Protein AF-A0A5K0XY07-F1 (afdb_monomer_lite)

Foldseek 3Di:
DPDDDDPVVVVVVLVVVVVDCPDFDWDWDADPVQRKIFIAGPSRHTQWIAHPNDIDGPVRDDPVRD

Organism: NCBI:txid210225

InterPro domains:
  IPR046830 Calmodulin bi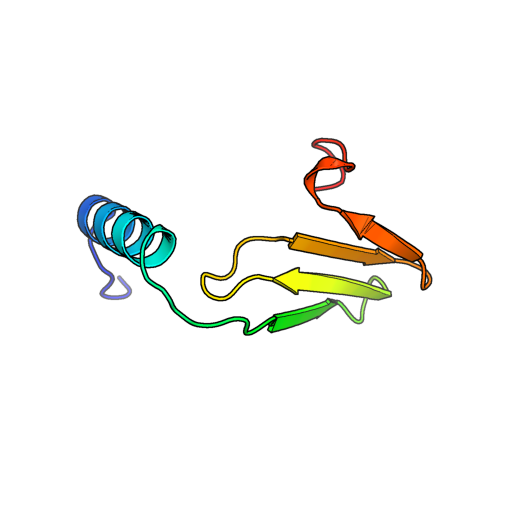nding protein, central domain [PF20451] (1-20)

Structure (mmCIF, N/CA/C/O backbone):
data_AF-A0A5K0XY07-F1
#
_entry.id   AF-A0A5K0XY07-F1
#
loop_
_atom_site.group_PDB
_atom_site.id
_atom_site.type_symbol
_atom_site.label_atom_id
_atom_site.label_alt_id
_atom_site.label_comp_id
_atom_site.label_asym_id
_atom_site.label_entity_id
_atom_site.label_seq_id
_atom_site.pdbx_PDB_ins_code
_atom_site.Cartn_x
_atom_site.Cartn_y
_atom_site.Cartn_z
_atom_site.occupancy
_atom_site.B_iso_or_equiv
_atom_site.auth_seq_id
_atom_site.auth_comp_id
_atom_site.auth_asym_id
_atom_site.auth_atom_id
_atom_site.pdbx_PDB_model_num
ATOM 1 N N . ILE A 1 1 ? -21.774 14.170 5.282 1.00 44.44 1 ILE A N 1
ATOM 2 C CA . ILE A 1 1 ? -20.835 13.213 5.911 1.00 44.44 1 ILE A CA 1
ATOM 3 C C . ILE A 1 1 ? -21.059 11.903 5.181 1.00 44.44 1 ILE A C 1
ATOM 5 O O . ILE A 1 1 ? -22.175 11.402 5.240 1.00 44.44 1 ILE A O 1
ATOM 9 N N . LEU A 1 2 ? -20.104 11.454 4.363 1.00 47.53 2 LEU A N 1
ATOM 10 C CA . LEU A 1 2 ? -20.219 10.170 3.665 1.00 47.53 2 LEU A CA 1
ATOM 11 C C . LEU A 1 2 ? -20.450 9.097 4.737 1.00 47.53 2 LEU A C 1
ATOM 13 O O . LEU A 1 2 ? -19.641 8.979 5.652 1.00 47.53 2 LEU A O 1
ATOM 17 N N . GLY A 1 3 ? -21.601 8.422 4.696 1.00 56.38 3 GLY A N 1
ATOM 18 C CA . GLY A 1 3 ? -21.981 7.410 5.680 1.00 56.38 3 GLY A CA 1
ATOM 19 C C . GLY A 1 3 ? -21.047 6.211 5.573 1.00 56.38 3 GLY A C 1
ATOM 20 O O . GLY A 1 3 ? -21.265 5.338 4.740 1.00 56.38 3 GLY A O 1
ATOM 21 N N . GLY A 1 4 ? -19.979 6.222 6.365 1.00 77.19 4 GLY A N 1
ATOM 22 C CA . GLY A 1 4 ? -18.967 5.174 6.434 1.00 77.19 4 GLY A CA 1
ATOM 23 C C . GLY A 1 4 ? -19.026 4.405 7.750 1.00 77.19 4 GLY A C 1
ATOM 24 O O . GLY A 1 4 ? -19.665 4.834 8.712 1.00 77.19 4 GLY A O 1
ATOM 25 N N . MET A 1 5 ? -18.354 3.252 7.768 1.00 83.88 5 MET A N 1
ATOM 26 C CA . MET A 1 5 ? -18.117 2.465 8.981 1.00 83.88 5 MET A CA 1
ATOM 27 C C . MET A 1 5 ? -17.387 3.304 10.036 1.00 83.88 5 MET A C 1
ATOM 29 O O . MET A 1 5 ? 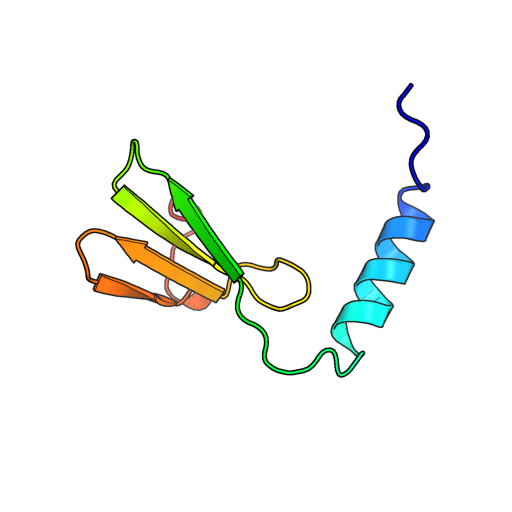-16.629 4.209 9.693 1.00 83.88 5 MET A O 1
ATOM 33 N N . SER A 1 6 ? -17.582 2.982 11.316 1.00 90.94 6 SER A N 1
ATOM 34 C CA . SER A 1 6 ? -16.708 3.518 12.362 1.00 90.94 6 SER A CA 1
ATOM 35 C C . SER A 1 6 ? -15.290 2.969 12.203 1.00 90.94 6 SER A C 1
ATOM 37 O O . SER A 1 6 ? -15.123 1.842 11.731 1.00 90.94 6 SER A O 1
ATOM 39 N N . ASP A 1 7 ? -14.283 3.716 12.662 1.00 90.25 7 ASP A N 1
ATOM 40 C CA . ASP A 1 7 ? -12.873 3.294 12.606 1.00 90.25 7 ASP A CA 1
ATOM 41 C C . ASP A 1 7 ? -12.678 1.903 13.218 1.00 90.25 7 ASP A C 1
ATOM 43 O O . ASP A 1 7 ? -12.098 1.015 12.604 1.00 90.25 7 ASP A O 1
ATOM 47 N N . LYS A 1 8 ? -13.300 1.655 14.378 1.00 92.00 8 LYS A N 1
ATOM 48 C CA . LYS A 1 8 ? -13.278 0.343 15.037 1.00 92.00 8 LYS A CA 1
ATOM 49 C C . LYS A 1 8 ? -13.861 -0.772 14.165 1.00 92.00 8 LYS A C 1
ATOM 51 O O . LYS A 1 8 ? -13.362 -1.894 14.171 1.00 92.00 8 LYS A O 1
ATOM 56 N N . MET A 1 9 ? -14.948 -0.500 13.446 1.00 92.69 9 MET A N 1
ATOM 57 C CA . MET A 1 9 ? -15.565 -1.499 12.573 1.00 92.69 9 MET A CA 1
ATOM 58 C C . MET A 1 9 ? -14.716 -1.753 11.323 1.00 92.69 9 MET A C 1
ATOM 60 O O . MET A 1 9 ? -14.619 -2.894 10.867 1.00 92.69 9 MET A O 1
ATOM 64 N N . TRP A 1 10 ? -14.052 -0.716 10.814 1.00 90.69 10 TRP A N 1
ATOM 65 C CA . TRP A 1 10 ? -13.075 -0.838 9.740 1.00 90.69 10 TRP A CA 1
ATOM 66 C C . TRP A 1 10 ? -11.857 -1.674 10.161 1.00 90.69 10 TRP A C 1
ATOM 68 O O . TRP A 1 10 ? -11.504 -2.622 9.461 1.00 90.69 10 TRP A O 1
ATOM 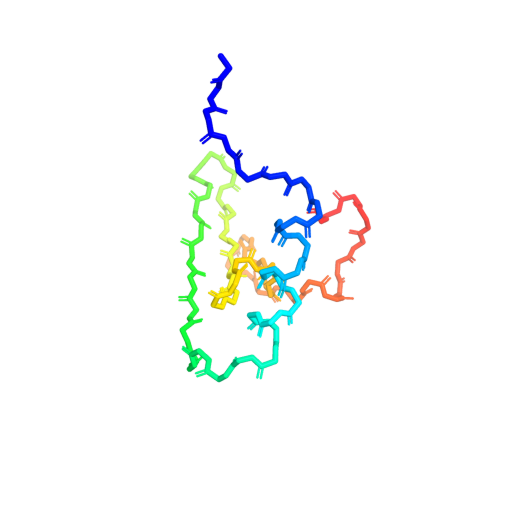78 N N . GLU A 1 11 ? -11.280 -1.413 11.336 1.00 92.31 11 GLU A N 1
ATOM 79 C CA . GLU A 1 11 ? -10.147 -2.173 11.886 1.00 92.31 11 GLU A CA 1
ATOM 80 C C . GLU A 1 11 ? -10.459 -3.667 12.028 1.00 92.31 11 GLU A C 1
ATOM 82 O O . GLU A 1 11 ? -9.676 -4.511 11.592 1.00 92.31 11 GLU A O 1
ATOM 87 N N . VAL A 1 12 ? -11.627 -4.008 12.585 1.00 94.19 12 VAL A N 1
ATOM 88 C CA . VAL A 1 12 ? -12.065 -5.407 12.728 1.00 94.19 12 VAL A CA 1
ATOM 89 C C . VAL A 1 12 ? -12.243 -6.074 11.362 1.00 94.19 12 VAL A C 1
ATOM 91 O O . VAL A 1 12 ? -11.841 -7.223 11.176 1.00 94.19 12 VAL A O 1
ATOM 94 N N . THR A 1 13 ? -12.814 -5.355 10.394 1.00 92.50 13 THR A N 1
ATOM 95 C CA . THR A 1 13 ? -13.000 -5.863 9.027 1.00 92.50 13 THR A CA 1
ATOM 96 C C . THR A 1 13 ? -11.655 -6.153 8.364 1.00 92.50 13 THR A C 1
ATOM 98 O O . THR A 1 13 ? -11.473 -7.219 7.772 1.00 92.50 13 THR A O 1
ATOM 101 N N . LEU A 1 14 ? -10.692 -5.238 8.505 1.00 91.69 14 LEU A N 1
ATOM 102 C CA . LEU A 1 14 ? -9.352 -5.395 7.951 1.00 91.69 14 LEU A CA 1
ATOM 103 C C . LEU A 1 14 ? -8.600 -6.559 8.613 1.00 91.69 14 LEU A C 1
ATOM 105 O O . LEU A 1 14 ? -7.961 -7.344 7.915 1.00 91.69 14 LEU A O 1
ATOM 109 N N . ALA A 1 15 ? -8.712 -6.709 9.936 1.00 93.44 15 ALA A N 1
ATOM 110 C CA . ALA A 1 15 ? -8.108 -7.818 10.671 1.00 93.44 15 ALA A CA 1
ATOM 111 C C . ALA A 1 15 ? -8.629 -9.179 10.184 1.00 93.44 15 ALA A C 1
ATOM 113 O O . ALA A 1 15 ? -7.836 -10.071 9.896 1.00 93.44 15 ALA A O 1
ATOM 114 N N . HIS A 1 16 ? -9.946 -9.320 9.997 1.00 93.44 16 HIS A N 1
ATOM 115 C CA . HIS A 1 16 ? -10.517 -10.552 9.450 1.00 93.44 16 HIS A CA 1
ATOM 116 C C . HIS A 1 16 ? -10.039 -10.827 8.018 1.00 93.44 16 HIS A C 1
ATOM 118 O O . HIS A 1 16 ? -9.696 -11.959 7.681 1.00 93.44 16 HIS A O 1
ATOM 124 N N . ALA A 1 17 ? -9.986 -9.798 7.169 1.00 92.56 17 ALA A N 1
ATOM 125 C CA . ALA A 1 17 ? -9.571 -9.946 5.778 1.00 92.56 17 ALA A CA 1
ATOM 126 C C . ALA A 1 17 ? -8.112 -10.426 5.636 1.00 92.56 17 ALA A C 1
ATOM 128 O O . ALA A 1 17 ? -7.813 -11.156 4.694 1.00 92.56 17 ALA A O 1
ATOM 129 N N . LYS A 1 18 ? -7.230 -10.077 6.586 1.00 91.12 18 LYS A N 1
ATOM 130 C CA . LYS A 1 18 ? -5.828 -10.538 6.640 1.00 91.12 18 LYS A CA 1
ATOM 131 C C . LYS A 1 18 ? -5.682 -12.036 6.899 1.00 91.12 18 LYS A C 1
ATOM 133 O O . LYS A 1 18 ? -4.742 -12.650 6.406 1.00 91.12 18 LYS A O 1
ATOM 138 N N . GLU A 1 19 ? -6.602 -12.615 7.662 1.00 93.12 19 GLU A N 1
ATOM 139 C CA . GLU A 1 19 ? -6.617 -14.049 7.983 1.00 93.12 19 GLU A CA 1
ATOM 140 C C . GLU A 1 19 ? -7.492 -14.855 7.010 1.00 93.12 19 GLU A C 1
ATOM 142 O O . GLU A 1 19 ? -7.423 -16.084 6.953 1.00 93.12 19 GLU A O 1
ATOM 147 N N . CYS A 1 20 ? -8.328 -14.169 6.229 1.00 91.62 20 CYS A N 1
ATOM 148 C CA . CYS A 1 20 ? -9.218 -14.783 5.261 1.00 91.62 20 CYS A CA 1
ATOM 149 C C . CYS A 1 20 ? -8.440 -15.269 4.028 1.00 91.62 20 CYS A C 1
ATOM 151 O O . CYS A 1 20 ? -7.644 -14.540 3.435 1.00 91.62 20 CYS A O 1
ATOM 153 N N . ASN A 1 21 ? -8.720 -16.491 3.569 1.00 89.25 21 ASN A N 1
ATOM 154 C CA . ASN A 1 21 ? -8.191 -16.976 2.296 1.00 89.25 21 ASN A CA 1
ATOM 155 C C . ASN A 1 21 ? -8.977 -16.367 1.122 1.00 89.25 21 ASN A C 1
ATOM 157 O O . ASN A 1 21 ? -9.891 -16.984 0.575 1.00 89.25 21 ASN A O 1
ATOM 161 N N . LEU A 1 22 ? -8.604 -15.149 0.731 1.00 85.50 22 LEU A N 1
ATOM 162 C CA . LEU A 1 22 ? -9.204 -14.408 -0.388 1.00 85.50 22 LEU A CA 1
ATOM 163 C C . LEU A 1 22 ? -8.695 -14.870 -1.770 1.00 85.50 22 LEU A C 1
ATOM 165 O O . LEU A 1 22 ? -9.107 -14.336 -2.805 1.00 85.50 22 LEU A O 1
ATOM 169 N N . GLY A 1 23 ? -7.821 -15.881 -1.799 1.00 83.81 23 GLY A N 1
ATOM 170 C CA . GLY A 1 23 ? -7.119 -16.335 -2.993 1.00 83.81 23 GLY A CA 1
ATOM 171 C C . GLY A 1 23 ? -5.926 -15.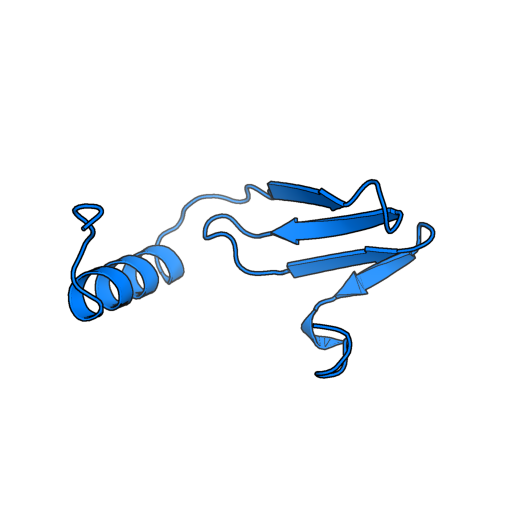447 -3.362 1.00 83.81 23 GLY A C 1
ATOM 172 O O . GLY A 1 23 ? -5.580 -14.493 -2.674 1.00 83.81 23 GLY A O 1
ATOM 173 N N . GLN A 1 24 ? -5.269 -15.777 -4.474 1.00 81.62 24 GLN A N 1
ATOM 174 C CA . GLN A 1 24 ? -4.028 -15.122 -4.911 1.00 81.62 24 GLN A CA 1
ATOM 175 C C . GLN A 1 24 ? -4.275 -14.045 -5.975 1.00 81.62 24 GLN A C 1
ATOM 177 O O . GLN A 1 24 ? -3.599 -14.004 -7.003 1.00 81.62 24 GLN A O 1
ATOM 182 N N . LYS A 1 25 ? -5.270 -13.174 -5.766 1.00 87.19 25 LYS A N 1
ATOM 183 C CA . LYS A 1 25 ? -5.480 -12.045 -6.681 1.00 87.19 25 LYS A CA 1
ATOM 184 C C . LYS A 1 25 ? -4.465 -10.946 -6.388 1.00 87.19 25 LYS A C 1
ATOM 186 O O . LYS A 1 25 ? -4.294 -10.541 -5.237 1.00 87.19 25 LYS A O 1
ATOM 191 N N . MET A 1 26 ? -3.834 -10.464 -7.452 1.00 88.75 26 MET A N 1
ATOM 192 C CA . MET A 1 26 ? -2.970 -9.292 -7.445 1.00 88.75 26 MET A CA 1
ATOM 193 C C . MET A 1 26 ? -3.665 -8.184 -8.227 1.00 88.75 26 MET A C 1
ATOM 195 O O . MET A 1 26 ? -4.071 -8.394 -9.371 1.00 88.75 26 MET A O 1
ATOM 199 N N . TYR A 1 27 ? -3.808 -7.020 -7.604 1.00 92.31 27 TYR A N 1
ATOM 200 C CA . TYR A 1 27 ? -4.307 -5.822 -8.267 1.00 92.31 27 TYR A CA 1
ATOM 201 C C . TYR A 1 27 ? -3.140 -4.942 -8.690 1.00 92.31 27 TYR A C 1
ATOM 203 O O . TYR A 1 27 ? -2.050 -5.021 -8.126 1.00 92.31 27 TYR A O 1
ATOM 211 N N . VAL A 1 28 ? -3.373 -4.112 -9.702 1.00 92.00 28 VAL A N 1
ATOM 212 C CA . VAL A 1 28 ? -2.355 -3.236 -10.270 1.00 92.00 28 VAL A CA 1
ATOM 213 C C . VAL A 1 28 ? -2.910 -1.821 -10.344 1.00 92.00 28 VAL A C 1
ATOM 215 O O . VAL A 1 28 ? -3.939 -1.592 -10.978 1.00 92.00 28 VAL A O 1
ATOM 218 N N . HIS A 1 29 ? -2.223 -0.881 -9.703 1.00 91.25 29 HIS A N 1
ATOM 219 C CA . HIS A 1 29 ? -2.459 0.549 -9.856 1.00 91.25 29 HIS A CA 1
ATOM 220 C C . HIS A 1 29 ? -1.365 1.140 -10.747 1.00 91.25 29 HIS A C 1
ATOM 222 O O . HIS A 1 29 ? -0.187 0.914 -10.493 1.00 91.25 29 HIS A O 1
ATOM 228 N N . HIS A 1 30 ? -1.743 1.874 -11.791 1.00 90.12 30 HIS A N 1
ATOM 229 C CA . HIS A 1 30 ? -0.798 2.486 -12.723 1.00 90.12 30 HIS A CA 1
ATOM 230 C C . HIS A 1 30 ? -0.918 4.006 -12.656 1.00 90.12 30 HIS A C 1
ATOM 232 O O . HIS A 1 30 ? -1.929 4.564 -13.089 1.00 90.12 30 HIS A O 1
ATOM 238 N N . ASP A 1 31 ? 0.121 4.662 -12.142 1.00 85.88 31 ASP A N 1
ATOM 239 C CA . ASP A 1 31 ? 0.271 6.106 -12.259 1.00 85.88 31 ASP A CA 1
ATOM 240 C C . ASP A 1 31 ? 0.985 6.425 -13.575 1.00 85.88 31 ASP A C 1
ATOM 242 O O . ASP A 1 31 ? 2.211 6.351 -13.700 1.00 85.88 31 ASP A O 1
ATOM 246 N N . ILE A 1 32 ? 0.178 6.796 -14.568 1.00 77.88 32 ILE A N 1
ATOM 247 C CA . ILE A 1 32 ? 0.626 7.139 -15.921 1.00 77.88 32 ILE A CA 1
ATOM 248 C C . ILE A 1 32 ? 1.549 8.366 -15.909 1.00 77.88 32 ILE A C 1
ATOM 250 O O . ILE A 1 32 ? 2.436 8.470 -16.754 1.00 77.88 32 ILE A O 1
ATOM 254 N N . SER A 1 33 ? 1.371 9.289 -14.960 1.00 81.38 33 SER A N 1
ATOM 255 C CA . SER A 1 33 ? 2.157 10.526 -14.906 1.00 81.38 33 SER A CA 1
ATOM 256 C C . SER A 1 33 ? 3.600 10.284 -14.461 1.00 81.38 33 SER A C 1
ATOM 258 O O . SER A 1 33 ? 4.512 10.958 -14.936 1.00 81.38 33 SER A O 1
ATOM 260 N N . GLN A 1 34 ? 3.809 9.277 -13.610 1.00 78.31 34 GLN A N 1
ATOM 261 C CA . GLN A 1 34 ? 5.115 8.930 -13.046 1.00 78.31 34 GLN A CA 1
ATOM 262 C C . GLN A 1 34 ? 5.708 7.651 -13.650 1.00 78.31 34 GLN A C 1
ATOM 264 O O . GLN A 1 34 ? 6.835 7.285 -13.327 1.00 78.31 34 GLN A O 1
ATOM 269 N N . SER A 1 35 ? 4.979 6.977 -14.551 1.00 85.19 35 SER A N 1
ATOM 270 C CA . SER A 1 35 ? 5.354 5.658 -15.087 1.00 85.19 35 SER A CA 1
ATOM 271 C C . SER A 1 35 ? 5.633 4.634 -13.975 1.00 85.19 35 SER A C 1
ATOM 273 O O . SER A 1 35 ? 6.554 3.818 -14.073 1.00 85.19 35 SER A O 1
ATOM 275 N N . VAL A 1 36 ? 4.838 4.704 -12.903 1.00 89.31 36 VAL A N 1
ATOM 276 C CA . VAL A 1 36 ? 4.931 3.833 -11.726 1.00 89.31 36 VAL A CA 1
ATOM 277 C C . VAL A 1 36 ? 3.756 2.864 -11.732 1.00 89.31 36 VAL A C 1
ATOM 279 O O . VAL A 1 36 ? 2.605 3.254 -11.932 1.00 89.31 36 VAL A O 1
ATOM 282 N N . ILE A 1 37 ? 4.037 1.591 -11.473 1.00 92.25 37 ILE A N 1
ATOM 283 C CA . ILE A 1 37 ? 3.022 0.559 -11.288 1.00 92.25 37 ILE A CA 1
ATOM 284 C C . ILE A 1 37 ? 3.136 0.008 -9.868 1.00 92.25 37 ILE A C 1
ATOM 286 O O . ILE A 1 37 ? 4.183 -0.502 -9.491 1.00 92.25 37 ILE A O 1
ATOM 290 N N . VAL A 1 38 ? 2.060 0.035 -9.091 1.00 92.62 38 VAL A N 1
ATOM 291 C CA . VAL A 1 38 ? 2.007 -0.574 -7.757 1.00 92.62 38 VAL A CA 1
ATOM 292 C C . VAL A 1 38 ? 1.194 -1.861 -7.826 1.00 92.62 38 VAL A C 1
ATOM 294 O O . VAL A 1 38 ? 0.025 -1.853 -8.212 1.00 92.62 38 VAL A O 1
ATOM 297 N N . GLY A 1 39 ? 1.816 -2.977 -7.457 1.00 93.19 39 GLY A N 1
ATOM 298 C CA . GLY A 1 39 ? 1.140 -4.253 -7.259 1.00 93.19 39 GLY A CA 1
ATOM 299 C C . GLY A 1 39 ? 0.611 -4.361 -5.831 1.00 93.19 39 GLY A C 1
ATOM 300 O O . GLY A 1 39 ? 1.355 -4.132 -4.877 1.00 93.19 39 GLY A O 1
ATOM 301 N N . LEU A 1 40 ? -0.656 -4.737 -5.689 1.00 93.44 40 LEU A N 1
ATOM 302 C CA . LEU A 1 40 ? -1.384 -4.807 -4.424 1.00 93.44 40 LEU A CA 1
ATOM 303 C C . LEU A 1 40 ? -1.908 -6.229 -4.180 1.00 93.44 40 LEU A C 1
ATOM 305 O O . LEU A 1 40 ? -2.261 -6.939 -5.129 1.00 93.44 40 LEU A O 1
ATOM 309 N N . ASN A 1 41 ? -1.999 -6.638 -2.914 1.00 92.31 41 ASN A N 1
ATOM 310 C CA . ASN A 1 41 ? -2.644 -7.895 -2.532 1.00 92.31 41 ASN A CA 1
ATOM 311 C C . ASN A 1 41 ? -4.183 -7.780 -2.555 1.00 92.31 41 ASN A C 1
ATOM 313 O O . ASN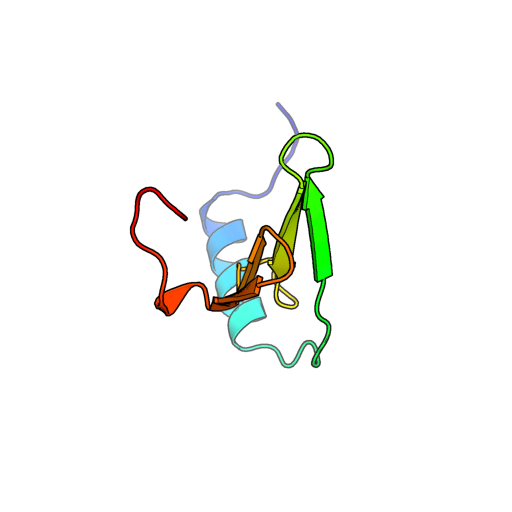 A 1 41 ? -4.754 -6.742 -2.892 1.00 92.31 41 ASN A O 1
ATOM 317 N N . SER A 1 42 ? -4.870 -8.858 -2.172 1.00 91.62 42 SER A N 1
ATOM 318 C CA . SER A 1 42 ? -6.336 -8.924 -2.207 1.00 91.62 42 SER A CA 1
ATOM 319 C C . SER A 1 42 ? -7.061 -8.006 -1.212 1.00 91.62 42 SER A C 1
ATOM 321 O O . SER A 1 42 ? -8.266 -7.811 -1.353 1.00 91.62 42 SER A O 1
ATOM 323 N N . ILE A 1 43 ? -6.337 -7.422 -0.254 1.00 92.44 43 ILE A N 1
ATOM 324 C CA . ILE A 1 43 ? -6.833 -6.412 0.694 1.00 92.44 43 ILE A CA 1
ATOM 325 C C . ILE A 1 43 ? -6.246 -5.022 0.416 1.00 92.44 43 ILE A C 1
ATOM 327 O O . ILE A 1 43 ? -6.301 -4.141 1.269 1.00 92.44 43 ILE A O 1
ATOM 331 N N . CYS A 1 44 ? -5.712 -4.822 -0.792 1.00 90.19 44 CYS A N 1
ATOM 332 C CA . CYS A 1 44 ? -5.132 -3.569 -1.262 1.00 90.19 44 CYS A CA 1
ATOM 333 C C . CYS A 1 44 ? -3.892 -3.095 -0.483 1.00 90.19 44 CYS A C 1
ATOM 335 O O . CYS A 1 44 ? -3.578 -1.908 -0.512 1.00 90.19 44 CYS A O 1
ATOM 337 N N . GLU A 1 45 ? -3.151 -3.993 0.171 1.00 91.00 45 GLU A N 1
ATOM 338 C CA . GLU A 1 45 ? -1.835 -3.649 0.718 1.00 91.00 45 GLU A CA 1
ATOM 339 C C . GLU A 1 45 ? -0.758 -3.704 -0.385 1.00 91.00 45 GLU A C 1
ATOM 341 O O . GLU A 1 45 ? -0.765 -4.639 -1.200 1.00 91.00 45 GLU A O 1
ATOM 346 N N . PRO A 1 46 ? 0.182 -2.739 -0.419 1.00 91.25 46 PRO A N 1
ATOM 347 C CA . PRO A 1 46 ? 1.313 -2.732 -1.344 1.00 91.25 46 PRO A CA 1
ATOM 348 C C . PRO A 1 46 ? 2.210 -3.963 -1.203 1.00 91.25 46 PRO A C 1
ATOM 350 O O . PRO A 1 46 ? 2.704 -4.274 -0.125 1.00 91.25 46 PRO A O 1
ATOM 353 N N . LEU A 1 47 ? 2.464 -4.639 -2.324 1.00 92.12 47 LEU A N 1
ATOM 354 C CA . LEU A 1 47 ? 3.400 -5.763 -2.415 1.00 92.12 47 LEU A CA 1
ATOM 355 C C . LEU A 1 47 ? 4.676 -5.381 -3.162 1.00 92.12 47 LEU A C 1
ATOM 357 O O . LEU A 1 47 ? 5.776 -5.818 -2.821 1.00 92.12 47 LEU A O 1
ATOM 361 N N . THR A 1 48 ? 4.535 -4.614 -4.241 1.00 92.81 48 THR A N 1
ATOM 362 C CA . THR A 1 48 ? 5.644 -4.319 -5.144 1.00 92.81 48 THR A CA 1
ATOM 363 C C . THR A 1 48 ? 5.418 -3.013 -5.883 1.00 92.81 48 THR A C 1
ATOM 365 O O . THR A 1 48 ? 4.280 -2.645 -6.163 1.00 92.81 48 THR A O 1
ATOM 368 N N . VAL A 1 49 ? 6.510 -2.354 -6.243 1.00 93.00 49 VAL A N 1
ATOM 369 C CA . VAL A 1 49 ? 6.521 -1.191 -7.125 1.00 93.00 49 VAL A CA 1
ATOM 370 C C . VAL A 1 49 ? 7.312 -1.560 -8.373 1.00 93.00 49 VAL A C 1
ATOM 372 O O . VAL A 1 49 ? 8.382 -2.161 -8.273 1.00 93.00 49 VAL A O 1
ATOM 375 N N . LEU A 1 50 ? 6.791 -1.231 -9.551 1.00 90.44 50 LEU A N 1
A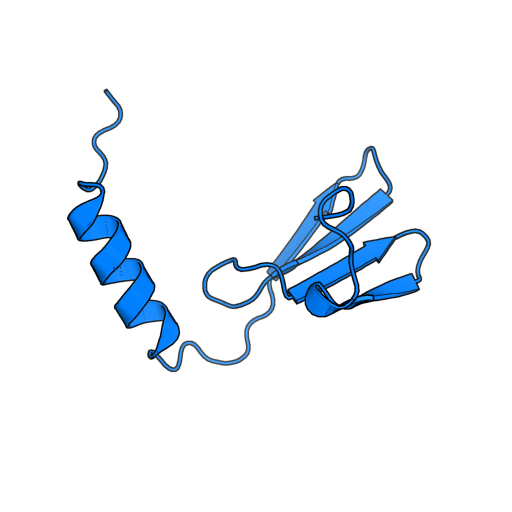TOM 376 C CA . LEU A 1 50 ? 7.535 -1.262 -10.795 1.00 90.44 50 LEU A CA 1
ATOM 377 C C . LEU A 1 50 ? 7.781 0.166 -11.258 1.00 90.44 50 LEU A C 1
ATOM 379 O O . LEU A 1 50 ? 6.842 0.938 -11.446 1.00 90.44 50 LEU A O 1
ATOM 383 N N . PHE A 1 51 ? 9.049 0.487 -11.469 1.00 86.69 51 PHE A N 1
ATOM 384 C CA . PHE A 1 51 ? 9.498 1.791 -11.932 1.00 86.69 51 PHE A CA 1
ATOM 385 C C . PHE A 1 51 ? 10.606 1.594 -12.960 1.00 86.69 51 PHE A C 1
ATOM 387 O O . PHE A 1 51 ? 11.530 0.808 -12.744 1.00 86.69 51 PHE A O 1
ATOM 394 N N . GLY A 1 52 ? 10.484 2.242 -14.121 1.00 83.69 52 GLY A N 1
ATOM 395 C CA . GLY A 1 52 ? 11.454 2.081 -15.213 1.00 83.69 52 GLY A CA 1
ATOM 396 C C . GLY A 1 52 ? 11.618 0.631 -15.698 1.00 83.69 52 GLY A C 1
ATOM 397 O O . GLY A 1 52 ? 12.694 0.253 -16.150 1.00 83.69 52 GLY A O 1
ATOM 398 N N . GLY A 1 53 ? 10.582 -0.206 -15.557 1.00 81.94 53 GLY A N 1
ATOM 399 C CA . GLY A 1 53 ? 10.623 -1.634 -15.904 1.00 81.94 53 GLY A CA 1
ATOM 400 C C . GLY A 1 53 ? 11.306 -2.542 -14.870 1.00 81.94 53 GLY A C 1
ATOM 401 O O . GLY A 1 53 ? 11.311 -3.759 -15.047 1.00 81.94 53 GLY A O 1
ATOM 402 N N . LEU A 1 54 ? 11.841 -1.985 -13.781 1.00 87.62 54 LEU A N 1
ATOM 403 C CA . LEU A 1 54 ? 12.415 -2.739 -12.667 1.00 87.62 54 LEU A CA 1
ATOM 404 C C . LEU A 1 54 ? 11.365 -2.975 -11.586 1.00 87.62 54 LEU A C 1
ATOM 406 O O . LEU A 1 54 ? 10.548 -2.100 -11.321 1.00 87.62 54 LEU A O 1
ATOM 410 N N . ARG A 1 55 ? 11.400 -4.154 -10.956 1.00 89.69 55 ARG A N 1
ATOM 411 C CA . ARG A 1 55 ? 10.478 -4.551 -9.887 1.00 89.69 55 ARG A CA 1
ATOM 412 C C . ARG A 1 55 ? 11.172 -4.486 -8.529 1.00 89.69 55 ARG A C 1
ATOM 414 O O . ARG A 1 55 ? 12.161 -5.182 -8.317 1.00 89.69 55 ARG A O 1
ATOM 421 N N . PHE A 1 56 ? 10.585 -3.742 -7.602 1.00 91.62 56 PHE A N 1
ATOM 422 C CA . PHE A 1 56 ? 11.051 -3.585 -6.229 1.00 91.62 56 PHE A CA 1
ATOM 423 C C . PHE A 1 56 ? 10.006 -4.155 -5.255 1.00 91.62 56 PHE A C 1
ATOM 425 O O . PHE A 1 56 ? 8.818 -3.835 -5.382 1.00 91.62 56 PHE A O 1
ATOM 432 N N . PRO A 1 57 ? 10.381 -5.039 -4.314 1.00 91.88 57 PRO A N 1
ATOM 433 C CA . PRO A 1 57 ? 9.499 -5.431 -3.218 1.00 91.88 57 PRO A CA 1
ATOM 434 C C . PRO A 1 57 ? 9.342 -4.265 -2.239 1.00 91.88 57 PRO A C 1
ATOM 436 O O . PRO A 1 57 ? 10.309 -3.556 -1.971 1.00 91.88 57 PRO A O 1
ATOM 439 N N . ILE A 1 58 ? 8.147 -4.091 -1.673 1.00 90.38 58 ILE A N 1
ATOM 440 C CA . ILE A 1 58 ? 7.873 -2.998 -0.723 1.00 90.38 58 ILE A CA 1
ATOM 441 C C . ILE A 1 58 ? 8.781 -3.043 0.509 1.00 90.38 58 ILE A C 1
ATOM 443 O O . ILE A 1 58 ? 9.221 -1.999 0.984 1.00 90.38 58 ILE A O 1
ATOM 447 N N . ASP A 1 59 ? 9.132 -4.236 0.986 1.00 88.25 59 ASP A N 1
ATOM 448 C CA . ASP A 1 59 ? 10.042 -4.402 2.127 1.00 88.25 59 ASP A CA 1
ATOM 449 C C . ASP A 1 59 ? 11.482 -3.956 1.829 1.00 88.25 59 ASP A C 1
ATOM 451 O O . ASP A 1 59 ? 12.263 -3.739 2.751 1.00 88.25 59 ASP A O 1
ATOM 455 N N . GLY A 1 60 ? 11.837 -3.808 0.548 1.00 83.44 60 GLY A N 1
ATOM 456 C CA . GLY A 1 60 ? 13.138 -3.312 0.101 1.00 83.44 60 GLY A CA 1
ATOM 457 C C . GLY A 1 60 ? 13.193 -1.802 -0.141 1.00 83.44 60 GLY A C 1
ATOM 458 O O . GLY A 1 60 ? 14.267 -1.307 -0.472 1.00 83.44 60 GLY A O 1
ATOM 459 N N . LEU A 1 61 ? 12.070 -1.087 -0.007 1.00 84.75 61 LEU A N 1
ATOM 460 C CA . LEU A 1 61 ? 11.988 0.366 -0.180 1.00 84.75 61 LEU A CA 1
ATOM 461 C C . LEU A 1 61 ? 12.153 1.101 1.154 1.00 84.75 61 LEU A C 1
ATOM 463 O O . LEU A 1 61 ? 11.735 0.610 2.211 1.00 84.75 61 LEU A O 1
ATOM 467 N N . ASN A 1 62 ? 12.724 2.303 1.103 1.00 85.06 62 ASN A N 1
ATOM 468 C CA . ASN A 1 62 ? 12.809 3.191 2.262 1.00 85.06 62 ASN A CA 1
ATOM 469 C C . ASN A 1 62 ? 11.486 3.957 2.504 1.00 85.06 62 ASN A C 1
ATOM 471 O O . ASN A 1 62 ? 10.572 3.906 1.688 1.00 85.06 62 ASN A O 1
ATOM 475 N N . GLU A 1 63 ? 11.358 4.661 3.636 1.00 82.06 63 GLU A N 1
ATOM 476 C CA . GLU A 1 63 ? 10.120 5.387 3.988 1.00 82.06 63 GLU A CA 1
ATOM 477 C C . GLU A 1 63 ? 9.757 6.524 3.025 1.00 82.06 63 GLU A C 1
ATOM 479 O O . GLU A 1 63 ? 8.588 6.871 2.927 1.00 82.06 63 GLU A O 1
ATOM 484 N N . PHE A 1 64 ? 10.727 7.100 2.312 1.00 79.31 64 PHE A N 1
ATOM 485 C CA . PHE A 1 64 ? 10.474 8.143 1.312 1.00 79.31 64 PHE A CA 1
ATOM 486 C C . PHE A 1 64 ? 10.013 7.574 -0.036 1.00 79.31 64 PHE A C 1
ATOM 488 O O . PHE A 1 64 ? 9.507 8.316 -0.873 1.00 79.31 64 PHE A O 1
ATOM 495 N N . GLU A 1 65 ? 10.232 6.280 -0.261 1.00 74.44 65 GLU A N 1
ATOM 496 C CA . GLU A 1 65 ? 9.876 5.557 -1.486 1.00 74.44 65 GLU A CA 1
ATOM 497 C C . GLU A 1 65 ? 8.550 4.787 -1.361 1.00 74.44 65 GLU A C 1
ATOM 499 O O . GLU A 1 65 ? 8.044 4.290 -2.369 1.00 74.44 65 GLU A O 1
ATOM 504 N N . LYS A 1 66 ? 8.018 4.655 -0.139 1.00 69.12 66 LYS A N 1
ATOM 505 C CA . LYS A 1 66 ? 6.717 4.040 0.168 1.00 69.12 66 LYS A CA 1
ATOM 506 C C . LYS A 1 66 ? 5.593 5.065 0.095 1.00 69.12 66 LYS A C 1
ATOM 508 O O . LYS A 1 66 ? 4.518 4.679 -0.415 1.00 69.12 66 LYS A O 1
#

Sequence (66 aa):
ILGGMSDKMWEVTLAHAKECNLGQKMYVHHDISQSVIVGLNSICEPLTVLFGGLRFPIDGLNEFEK

Secondary structure (DSSP, 8-state):
------HHHHHHHHHHHHHS---S--EEEEETTTTEEEEE-TTS-EEEEEETTEEEEGGGS-TTT-

Radius of gyration: 14.69 Å; chains: 1; bounding box: 35×30×31 Å

pLDDT: mean 86.52, std 9.69, range [44.44, 94.19]